Protein AF-A0A157T1J5-F1 (afdb_monomer)

Foldseek 3Di:
DKDKDQAAQCQACVNVVNDDDQFGDPVVVVVVVVVVVFVVCVVVDDPPDTDDDDDDDDDPPDTHHHRDMDIDDDDPDDDDDDPDD

Radius of gyration: 14.84 Å; Cα contacts (8 Å, |Δi|>4): 95; chains: 1; bounding box: 34×31×37 Å

pLDDT: mean 88.27, std 11.84, range [48.38, 97.94]

InterPro domains:
  IPR025540 Fluoroacetyl-CoA thioesterase [PTHR36934] (3-72)
  IPR029069 HotDog domain superfamily [SSF54637] (3-81)
  IPR054485 Fluoroacetyl-CoA-specific thioesterase-like domain [PF22636] (15-78)

Sequence (85 aa):
MEKVFLIRQEHSSVVVGSGNVNVLSTPLMIAFMENVALELAQKYLEKGKTTVGYHVDVKHLMPISIGRKLKRATLIEVFNGKESK

Secondary structure (DSSP, 8-state):
---EEE--GGGBHHHHTS-SSSBB-HHHHHHHHHHHHHHHHGGGSPTT-------------S--BTTPEEE---------S----

Organism: Saccharolobus solfataricus (NCBI:txid2287)

Nearest PDB structures (foldseek):
  3p3i-assembly2_D  TM=8.752E-01  e=4.223E-03  Streptantibioticus cattleyicolor
  3p3i-assembly3_E  TM=8.879E-01  e=5.938E-03  Streptantibioticus cattleyicolor
  3kvi-assembly1_B  TM=9.294E-01  e=7.800E-03  Streptantibioticus cattleyicolor
  3qoo-assembly1_A-2  TM=8.583E-01  e=3.803E-01  Thermanaerovibrio acidaminovorans DSM 6589

Mean predicted aligned error: 5.1 Å

Solvent-accessible surface area (backbone atoms only — not comparable to full-atom values): 5695 Å² total; per-residue (Å²): 123,86,58,74,46,74,36,45,71,79,40,12,8,45,72,66,67,79,43,89,48,80,19,56,17,70,71,49,52,50,52,53,51,51,54,52,50,43,65,61,51,52,79,77,48,61,91,94,60,85,83,80,91,87,80,86,88,85,79,89,86,68,85,45,52,61,76,40,73,48,74,72,71,78,88,88,80,88,82,94,70,83,81,79,127

Structure (mmCIF, N/CA/C/O backbone):
data_AF-A0A157T1J5-F1
#
_entry.id   AF-A0A157T1J5-F1
#
loop_
_atom_site.group_PDB
_atom_site.id
_atom_site.type_symbol
_atom_site.label_atom_id
_atom_site.label_alt_id
_atom_site.label_comp_id
_atom_site.label_asym_id
_atom_site.label_entity_id
_atom_site.label_seq_id
_atom_site.pdbx_PDB_ins_code
_atom_site.Cartn_x
_atom_site.Cartn_y
_atom_site.Cartn_z
_atom_site.occupancy
_atom_site.B_iso_or_equiv
_atom_site.auth_seq_id
_atom_site.auth_comp_id
_atom_site.auth_asym_id
_atom_site.auth_atom_id
_atom_site.pdbx_PDB_model_num
ATOM 1 N N . MET A 1 1 ? -11.104 11.831 2.571 1.00 70.12 1 MET A N 1
ATOM 2 C CA . MET A 1 1 ? -9.665 12.060 2.840 1.00 70.12 1 MET A CA 1
ATOM 3 C C . MET A 1 1 ? -8.934 11.936 1.520 1.00 70.12 1 MET A C 1
ATOM 5 O O . MET A 1 1 ? -9.191 10.970 0.815 1.00 70.12 1 MET A O 1
ATOM 9 N N . GLU A 1 2 ? -8.074 12.890 1.171 1.00 73.06 2 GLU A N 1
ATOM 10 C CA . GLU A 1 2 ? -7.200 12.773 -0.001 1.00 73.06 2 GLU A CA 1
ATOM 11 C C . GLU A 1 2 ? -5.784 12.464 0.489 1.00 73.06 2 GLU A C 1
ATOM 13 O O . GLU A 1 2 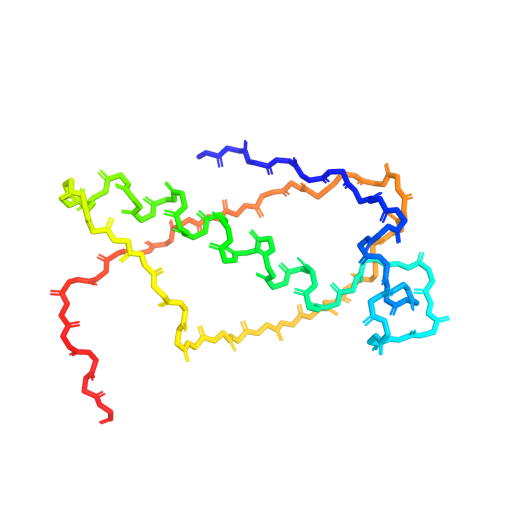? -5.157 13.301 1.133 1.00 73.06 2 GLU A O 1
ATOM 18 N N . LYS A 1 3 ? -5.297 11.249 0.212 1.00 84.88 3 LYS A N 1
ATOM 19 C CA . LYS A 1 3 ? -3.904 10.871 0.454 1.00 84.88 3 LYS A CA 1
ATOM 20 C C . LYS A 1 3 ? -3.166 10.772 -0.870 1.00 84.88 3 LYS A C 1
ATOM 22 O O . LYS A 1 3 ? -3.680 10.212 -1.840 1.00 84.88 3 LYS A O 1
ATOM 27 N N . VAL A 1 4 ? -1.976 11.361 -0.897 1.00 90.25 4 VAL A N 1
ATOM 28 C CA . VAL A 1 4 ? -1.141 11.478 -2.088 1.00 90.25 4 VAL A CA 1
ATOM 29 C C . VAL A 1 4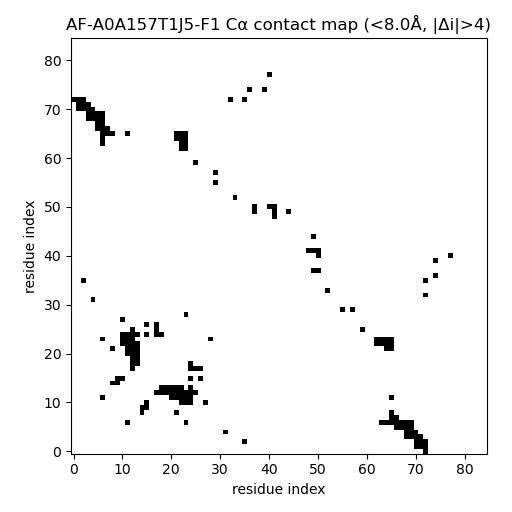 ? 0.169 10.756 -1.831 1.00 90.25 4 VAL A C 1
ATOM 31 O O . VAL A 1 4 ? 0.896 11.118 -0.908 1.00 90.25 4 VAL A O 1
ATOM 34 N N . PHE A 1 5 ? 0.495 9.783 -2.674 1.00 92.75 5 PHE A N 1
ATOM 35 C CA . PHE A 1 5 ? 1.776 9.087 -2.620 1.00 92.75 5 PHE A CA 1
ATOM 36 C C . PHE A 1 5 ? 2.658 9.562 -3.769 1.00 92.75 5 PHE A C 1
ATOM 38 O O . PHE A 1 5 ? 2.261 9.493 -4.933 1.00 92.75 5 PHE A O 1
ATOM 45 N N . LEU A 1 6 ? 3.854 10.060 -3.453 1.00 95.31 6 LEU A N 1
ATOM 46 C CA . LEU A 1 6 ? 4.899 10.265 -4.452 1.00 95.31 6 LEU A CA 1
ATOM 47 C C . LEU A 1 6 ? 5.562 8.915 -4.723 1.00 95.31 6 LEU A C 1
ATOM 49 O O . LEU A 1 6 ? 6.064 8.284 -3.794 1.00 95.31 6 LEU A O 1
ATOM 53 N N . ILE A 1 7 ? 5.573 8.473 -5.977 1.00 96.19 7 ILE A N 1
ATOM 54 C CA . ILE A 1 7 ? 6.231 7.220 -6.337 1.00 96.19 7 ILE A CA 1
ATOM 55 C C . ILE A 1 7 ? 7.735 7.466 -6.391 1.00 96.19 7 ILE A C 1
ATOM 57 O O . ILE A 1 7 ? 8.215 8.230 -7.226 1.00 96.19 7 ILE A O 1
ATOM 61 N N . ARG A 1 8 ? 8.469 6.844 -5.472 1.00 97.25 8 ARG A N 1
ATOM 62 C CA . ARG A 1 8 ? 9.918 6.949 -5.342 1.00 97.25 8 ARG A CA 1
ATOM 63 C C . ARG A 1 8 ? 10.580 5.657 -5.810 1.00 97.25 8 ARG A C 1
ATOM 65 O O . ARG A 1 8 ? 9.899 4.659 -6.044 1.00 97.25 8 ARG A O 1
ATOM 72 N N . GLN A 1 9 ? 11.898 5.687 -5.960 1.00 97.81 9 GLN A N 1
ATOM 73 C CA . GLN A 1 9 ? 12.666 4.570 -6.504 1.00 97.81 9 GLN A CA 1
ATOM 74 C C . GLN A 1 9 ? 12.507 3.293 -5.661 1.00 97.81 9 GLN A C 1
ATOM 76 O O . GLN A 1 9 ? 12.387 2.200 -6.214 1.00 97.81 9 GLN A O 1
ATOM 81 N N . GLU A 1 10 ? 12.405 3.436 -4.340 1.00 97.88 10 GLU A N 1
ATOM 82 C CA . GLU A 1 10 ? 12.155 2.350 -3.390 1.00 97.88 10 GLU A CA 1
ATOM 83 C C . GLU A 1 10 ? 10.794 1.663 -3.576 1.00 97.88 10 GLU A C 1
ATOM 85 O O . GLU A 1 10 ? 10.622 0.525 -3.156 1.00 97.88 10 GLU A O 1
ATOM 90 N N . HIS A 1 11 ? 9.833 2.310 -4.246 1.00 97.56 11 HIS A N 1
ATOM 91 C CA . HIS A 1 11 ? 8.524 1.713 -4.521 1.00 97.56 11 HIS A CA 1
ATOM 92 C C . HIS A 1 11 ? 8.509 0.855 -5.795 1.00 97.56 11 HIS A C 1
ATOM 94 O O . HIS A 1 11 ? 7.495 0.216 -6.105 1.00 97.56 11 HIS A O 1
ATOM 100 N N . SER A 1 12 ? 9.595 0.895 -6.572 1.00 97.88 12 SER A N 1
ATOM 101 C CA . SER A 1 12 ? 9.650 0.305 -7.906 1.00 97.88 12 SER A CA 1
ATOM 102 C C . SER A 1 12 ? 9.587 -1.223 -7.889 1.00 97.88 12 SER A C 1
ATOM 104 O O . SER A 1 12 ? 10.069 -1.864 -6.957 1.00 97.88 12 SER A O 1
ATOM 106 N N . SER A 1 13 ? 9.044 -1.828 -8.951 1.00 97.62 13 SER A N 1
ATOM 107 C CA . SER A 1 13 ? 8.994 -3.294 -9.079 1.00 97.62 13 SER A CA 1
ATOM 108 C C . SER A 1 13 ? 10.379 -3.942 -9.061 1.00 97.62 13 SER A C 1
ATOM 110 O O . SER A 1 13 ? 10.519 -5.019 -8.486 1.00 97.62 13 SER A O 1
ATOM 112 N N . VAL A 1 14 ? 11.394 -3.237 -9.579 1.00 97.75 14 VAL A N 1
ATOM 113 C CA . VAL A 1 14 ? 12.804 -3.656 -9.565 1.00 97.75 14 VAL A CA 1
ATOM 114 C C . VAL A 1 14 ? 13.360 -3.686 -8.146 1.00 97.75 14 VAL A C 1
ATOM 116 O O . VAL A 1 14 ? 13.895 -4.706 -7.729 1.00 97.75 14 VAL A O 1
ATOM 119 N N . VAL A 1 15 ? 13.222 -2.592 -7.389 1.00 97.94 15 VAL A N 1
ATOM 120 C CA . VAL A 1 15 ? 13.788 -2.502 -6.030 1.00 97.94 15 VAL A CA 1
ATOM 121 C C . VAL A 1 15 ? 13.074 -3.443 -5.067 1.00 97.94 15 VAL A C 1
ATOM 123 O O . VAL A 1 15 ? 13.709 -4.058 -4.218 1.00 97.94 15 VAL A O 1
ATOM 126 N N . VAL A 1 16 ? 11.761 -3.597 -5.228 1.00 97.19 16 VAL A N 1
ATOM 127 C CA . VAL A 1 16 ? 10.952 -4.510 -4.412 1.00 97.19 16 VAL A CA 1
ATOM 128 C C . VAL A 1 16 ? 11.143 -5.977 -4.830 1.00 97.19 16 VAL A C 1
ATOM 130 O O . VAL A 1 16 ? 10.766 -6.880 -4.091 1.00 97.19 16 VAL A O 1
ATOM 133 N N . GLY A 1 17 ? 11.719 -6.241 -6.008 1.00 97.12 17 GLY A N 1
ATOM 134 C CA . GLY A 1 17 ? 11.941 -7.598 -6.518 1.00 97.12 17 GLY A CA 1
ATOM 135 C C . GLY A 1 17 ? 10.677 -8.297 -7.031 1.00 97.12 17 GLY A C 1
ATOM 136 O O . GLY A 1 17 ? 10.656 -9.514 -7.168 1.00 97.12 17 GLY A O 1
ATOM 137 N N . SER A 1 18 ? 9.615 -7.540 -7.322 1.00 96.38 18 SER A N 1
ATOM 138 C CA . SER A 1 18 ? 8.341 -8.070 -7.848 1.00 96.38 18 SER A CA 1
ATOM 139 C C . SER A 1 18 ? 8.222 -7.978 -9.372 1.00 96.38 18 SER A C 1
ATOM 141 O O . SER A 1 18 ? 7.259 -8.478 -9.948 1.00 96.38 18 SER A O 1
ATOM 143 N N . GLY A 1 19 ? 9.182 -7.328 -10.032 1.00 94.31 19 GLY A N 1
ATOM 144 C CA . GLY A 1 19 ? 9.226 -7.169 -11.480 1.00 94.31 19 GLY A CA 1
ATOM 145 C C . GLY A 1 19 ? 10.553 -6.577 -11.948 1.00 94.31 19 GLY A C 1
ATOM 146 O O . GLY A 1 19 ? 11.443 -6.291 -11.153 1.00 94.31 19 GLY A O 1
ATOM 147 N N . ASN A 1 20 ? 10.692 -6.391 -13.258 1.00 95.75 20 ASN A N 1
ATOM 148 C CA . ASN A 1 20 ? 11.919 -5.913 -13.905 1.00 95.75 20 ASN A CA 1
ATOM 149 C C . ASN A 1 20 ? 11.768 -4.522 -14.553 1.00 95.75 20 ASN A C 1
ATOM 151 O O . ASN A 1 20 ? 12.630 -4.106 -15.325 1.00 95.75 20 ASN A O 1
ATOM 155 N N . VAL A 1 21 ? 10.690 -3.790 -14.245 1.00 95.62 21 VAL A N 1
ATOM 156 C CA . VAL A 1 21 ? 10.389 -2.474 -14.835 1.00 95.62 21 VAL A CA 1
ATOM 157 C C . VAL A 1 21 ? 10.379 -1.389 -13.758 1.00 95.62 21 VAL A C 1
ATOM 159 O O . VAL A 1 21 ? 9.814 -1.568 -12.676 1.00 95.62 21 VAL A O 1
ATOM 162 N N . ASN A 1 22 ? 10.979 -0.231 -14.043 1.00 96.62 22 ASN A N 1
ATOM 163 C CA . ASN A 1 22 ? 11.086 0.869 -13.080 1.00 96.62 22 ASN A CA 1
ATOM 164 C C . ASN A 1 22 ? 9.777 1.681 -12.936 1.00 96.62 22 ASN A C 1
ATOM 166 O O . ASN A 1 22 ? 9.682 2.846 -13.320 1.00 96.62 22 ASN A O 1
ATOM 170 N N . VAL A 1 23 ? 8.742 1.028 -12.414 1.00 96.88 23 VAL A N 1
ATOM 171 C CA . VAL A 1 23 ? 7.387 1.551 -12.171 1.00 96.88 23 VAL A CA 1
ATOM 172 C C . VAL A 1 23 ? 6.915 1.095 -10.796 1.00 96.88 23 VAL A C 1
ATOM 174 O O . VAL A 1 23 ? 7.487 0.154 -10.246 1.00 96.88 23 VAL A O 1
ATOM 177 N N . LEU A 1 24 ? 5.880 1.736 -10.244 1.00 97.44 24 LEU A N 1
ATOM 178 C CA . LEU A 1 24 ? 5.247 1.321 -8.991 1.00 97.44 24 LEU A CA 1
ATOM 179 C C . LEU A 1 24 ? 4.979 -0.186 -9.006 1.00 97.44 24 LEU A C 1
ATOM 181 O O . LEU A 1 24 ? 4.388 -0.714 -9.945 1.00 97.44 24 LEU A O 1
ATOM 185 N N . SER A 1 25 ? 5.423 -0.869 -7.961 1.00 97.56 25 SER A N 1
ATOM 186 C CA . SER A 1 25 ? 5.181 -2.293 -7.788 1.00 97.56 25 SER A CA 1
ATOM 187 C C . SER A 1 25 ? 3.753 -2.575 -7.315 1.00 97.56 25 SER A C 1
ATOM 189 O O . SER A 1 25 ? 3.174 -1.809 -6.544 1.00 97.56 25 SER A O 1
ATOM 191 N N . THR A 1 26 ? 3.195 -3.713 -7.734 1.00 96.06 26 THR A N 1
ATOM 192 C CA . THR A 1 26 ? 1.930 -4.236 -7.190 1.00 96.06 26 THR A CA 1
ATOM 193 C C . THR A 1 26 ? 1.948 -4.362 -5.659 1.00 96.06 26 THR A C 1
ATOM 195 O O . THR A 1 26 ? 1.008 -3.867 -5.040 1.00 96.06 26 THR A O 1
ATOM 198 N N . PRO A 1 27 ? 2.985 -4.938 -5.010 1.00 96.56 27 PRO A N 1
ATOM 199 C CA . PRO A 1 27 ? 3.035 -4.994 -3.547 1.00 96.56 27 PRO A CA 1
ATOM 200 C C . PRO A 1 27 ? 2.989 -3.616 -2.876 1.00 96.56 27 PRO A C 1
ATOM 202 O O . PRO A 1 27 ? 2.279 -3.458 -1.888 1.00 96.56 27 PRO A O 1
ATOM 205 N N . LEU A 1 28 ? 3.667 -2.592 -3.409 1.00 96.44 28 LEU A N 1
ATOM 206 C CA . LEU A 1 28 ? 3.624 -1.257 -2.792 1.00 96.44 28 LEU A CA 1
ATOM 207 C C . LEU A 1 28 ? 2.314 -0.531 -3.085 1.00 96.44 28 LEU A C 1
ATOM 209 O O . LEU A 1 28 ? 1.845 0.226 -2.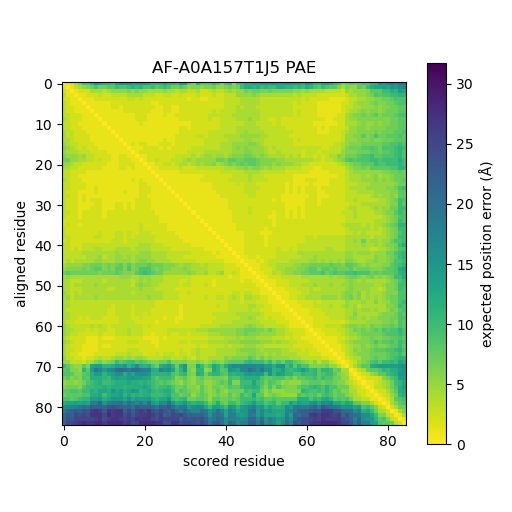241 1.00 96.44 28 LEU A O 1
ATOM 213 N N . MET A 1 29 ? 1.687 -0.786 -4.236 1.00 94.88 29 MET A N 1
ATOM 214 C CA . MET A 1 29 ? 0.318 -0.337 -4.485 1.00 94.88 29 MET A CA 1
ATOM 215 C C . MET A 1 29 ? -0.638 -0.906 -3.425 1.00 94.88 29 MET A C 1
ATOM 217 O O . MET A 1 29 ? -1.402 -0.141 -2.840 1.00 94.88 29 MET A O 1
ATOM 221 N N . ILE A 1 30 ? -0.560 -2.212 -3.136 1.00 95.31 30 ILE A N 1
ATOM 222 C CA . ILE A 1 30 ? -1.363 -2.862 -2.088 1.00 95.31 30 ILE A CA 1
ATOM 223 C C . ILE A 1 30 ? -1.050 -2.250 -0.719 1.00 95.31 30 ILE A C 1
ATOM 225 O O . ILE A 1 30 ? -1.972 -1.830 -0.029 1.00 95.31 30 ILE A O 1
ATOM 229 N N . ALA A 1 31 ? 0.226 -2.086 -0.363 1.00 94.88 31 ALA A N 1
ATOM 230 C CA . ALA A 1 31 ? 0.616 -1.466 0.904 1.00 94.88 31 ALA A CA 1
ATOM 231 C C . ALA A 1 31 ? 0.075 -0.028 1.053 1.00 94.88 31 ALA A C 1
ATOM 233 O O . ALA A 1 31 ? -0.325 0.386 2.142 1.00 94.88 31 ALA A O 1
ATOM 234 N N . PHE A 1 32 ? 0.009 0.749 -0.035 1.00 93.62 32 PHE A N 1
ATOM 235 C CA . PHE A 1 32 ? -0.628 2.071 -0.019 1.00 93.62 32 PHE A CA 1
ATOM 236 C C . PHE A 1 32 ? -2.138 1.982 0.196 1.00 93.62 32 PHE A C 1
ATOM 238 O O . PHE A 1 32 ? -2.691 2.802 0.930 1.00 93.62 32 PHE A O 1
ATOM 245 N N . MET A 1 33 ? -2.806 0.996 -0.410 1.00 92.19 33 MET A N 1
ATOM 246 C CA . MET A 1 33 ? -4.232 0.744 -0.187 1.00 92.19 33 MET A CA 1
ATOM 247 C C . MET A 1 33 ? -4.501 0.348 1.270 1.00 92.19 33 MET A C 1
ATOM 249 O O . MET A 1 33 ? -5.376 0.943 1.897 1.00 92.19 33 MET A O 1
ATOM 253 N N . GLU A 1 34 ? -3.711 -0.567 1.839 1.00 93.19 34 GLU A N 1
ATOM 254 C CA . GLU A 1 34 ? -3.796 -0.979 3.247 1.00 93.19 34 GLU A CA 1
ATOM 255 C C . GLU A 1 34 ? -3.560 0.190 4.203 1.00 93.19 34 GLU A C 1
ATOM 257 O O . GLU A 1 34 ? -4.314 0.383 5.152 1.00 93.19 34 GLU A O 1
ATOM 262 N N . ASN A 1 35 ? -2.550 1.020 3.935 1.00 92.75 35 ASN A N 1
ATOM 263 C CA . ASN A 1 35 ? -2.258 2.188 4.754 1.00 92.75 35 ASN A CA 1
ATOM 264 C C . ASN A 1 35 ? -3.420 3.195 4.763 1.00 92.75 35 ASN A C 1
ATOM 266 O O . ASN A 1 35 ? -3.757 3.748 5.811 1.00 92.75 35 ASN A O 1
ATOM 270 N N . VAL A 1 36 ? -4.062 3.414 3.613 1.00 90.62 36 VAL A N 1
ATOM 271 C CA . VAL A 1 36 ? -5.249 4.271 3.547 1.00 90.62 36 VAL A CA 1
ATOM 272 C C . VAL A 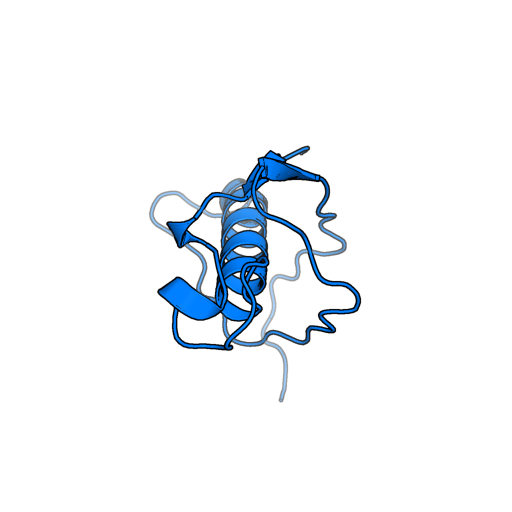1 36 ? -6.445 3.618 4.246 1.00 90.62 36 VAL A C 1
ATOM 274 O O . VAL A 1 36 ? -7.172 4.312 4.956 1.00 90.62 36 VAL A O 1
ATOM 277 N N . ALA A 1 37 ? -6.648 2.308 4.087 1.00 89.81 37 ALA A N 1
ATOM 278 C CA . ALA A 1 37 ? -7.710 1.573 4.770 1.00 89.81 37 ALA A CA 1
ATOM 279 C C . ALA A 1 37 ? -7.557 1.644 6.298 1.00 89.81 37 ALA A C 1
ATOM 281 O O . ALA A 1 37 ? -8.522 1.980 6.983 1.00 89.81 37 ALA A O 1
ATOM 282 N N . LEU A 1 38 ? -6.340 1.439 6.816 1.00 90.62 38 LEU A N 1
ATOM 283 C CA . LEU A 1 38 ? -5.996 1.603 8.230 1.00 90.62 38 LEU A CA 1
ATOM 284 C C . LEU A 1 38 ? -6.370 3.002 8.730 1.00 90.62 38 LEU A C 1
ATOM 286 O O . LEU A 1 38 ? -7.105 3.130 9.702 1.00 90.62 38 LEU A O 1
ATOM 290 N N . GLU A 1 39 ? -5.915 4.063 8.057 1.00 89.88 39 GLU A N 1
ATOM 291 C CA . GLU A 1 39 ? -6.196 5.446 8.475 1.00 89.88 39 GLU A CA 1
ATOM 292 C C . GLU A 1 39 ? -7.688 5.796 8.454 1.00 89.88 39 GLU A C 1
ATOM 294 O O . GLU A 1 39 ? -8.155 6.620 9.245 1.00 89.88 39 GLU A O 1
ATOM 299 N N . LEU A 1 40 ? -8.446 5.199 7.535 1.00 87.38 40 LEU A N 1
ATOM 300 C CA . LEU A 1 40 ? -9.888 5.394 7.448 1.00 87.38 40 LEU A CA 1
ATOM 301 C C . LEU A 1 40 ? -10.622 4.628 8.551 1.00 87.38 40 LEU A C 1
ATOM 303 O O . LEU A 1 40 ? -11.470 5.218 9.218 1.00 87.38 40 LEU A O 1
ATOM 307 N N . ALA A 1 41 ? -10.259 3.367 8.788 1.00 88.31 41 ALA A N 1
ATOM 308 C CA . ALA A 1 41 ? -10.861 2.524 9.815 1.00 88.31 41 ALA A CA 1
ATOM 309 C C . ALA A 1 41 ? -10.514 2.985 11.238 1.00 88.31 41 ALA A C 1
ATOM 311 O O . ALA A 1 41 ? -11.380 2.977 12.111 1.00 88.31 41 ALA A O 1
ATOM 312 N N . GLN A 1 42 ? -9.287 3.464 11.474 1.00 89.00 42 GLN A N 1
ATOM 313 C CA . GLN A 1 42 ? -8.812 3.888 12.797 1.00 89.00 42 GLN A CA 1
ATOM 314 C C . GLN A 1 42 ? -9.691 4.977 13.433 1.00 89.00 42 GLN A C 1
ATOM 316 O O . GLN A 1 42 ? -9.767 5.061 14.655 1.00 89.00 42 GLN A O 1
ATOM 321 N N . LYS A 1 43 ? -10.398 5.777 12.622 1.00 88.94 43 LYS A N 1
ATOM 322 C CA . LYS A 1 43 ? -11.348 6.811 13.079 1.00 88.94 43 LYS A CA 1
ATOM 323 C C . LYS A 1 43 ? -12.566 6.249 13.813 1.00 88.94 43 LYS A C 1
ATOM 325 O O . LYS A 1 43 ? -13.246 6.999 14.503 1.00 88.94 43 LYS A O 1
ATOM 330 N N . TYR A 1 44 ? -12.837 4.959 13.644 1.00 87.44 44 TYR A N 1
ATOM 331 C CA . TYR A 1 44 ? -13.990 4.256 14.202 1.00 87.44 44 TYR A CA 1
ATOM 332 C C . TYR A 1 44 ? -13.592 3.205 15.247 1.00 87.44 44 TYR A C 1
ATOM 334 O O . TYR A 1 44 ? -14.460 2.532 15.797 1.00 87.44 44 TYR A O 1
ATOM 342 N N . LEU A 1 45 ? -12.292 3.047 15.522 1.00 88.44 45 LEU A N 1
ATOM 343 C CA . LEU A 1 45 ? -11.783 2.086 16.495 1.00 88.44 45 LEU A CA 1
ATOM 344 C C . LEU A 1 45 ? -11.559 2.736 17.861 1.00 88.44 45 LEU A C 1
ATOM 346 O O . LEU A 1 45 ? -11.137 3.886 17.974 1.00 88.44 45 LEU A O 1
ATOM 350 N N . GLU A 1 46 ? -11.788 1.955 18.915 1.00 92.19 46 GLU A N 1
ATOM 351 C CA . GLU A 1 46 ? -11.423 2.340 20.277 1.00 92.19 46 GLU A CA 1
ATOM 352 C C . GLU A 1 46 ? -9.904 2.510 20.425 1.00 92.19 46 GLU A C 1
ATOM 354 O O . GLU A 1 46 ? -9.097 1.902 19.712 1.00 92.19 46 GLU A O 1
ATOM 359 N N . LYS A 1 47 ? -9.499 3.304 21.420 1.00 92.56 47 LYS A N 1
ATOM 360 C CA . LYS A 1 47 ? -8.08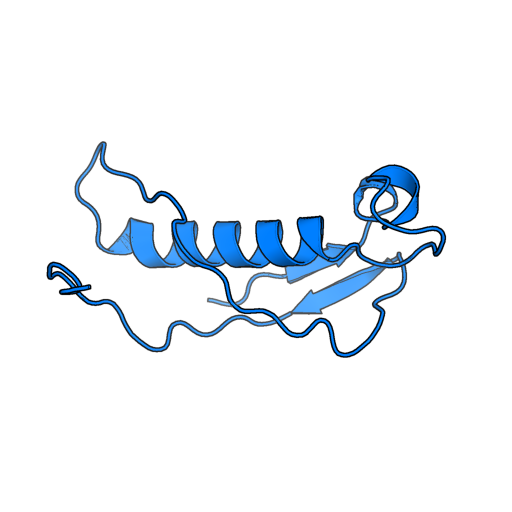9 3.496 21.763 1.00 92.56 47 LYS A CA 1
ATOM 361 C C . LYS A 1 47 ? -7.411 2.147 22.033 1.00 92.56 47 LYS A C 1
ATOM 363 O O . LYS A 1 47 ? -7.899 1.344 22.819 1.00 92.56 47 LYS A O 1
ATOM 368 N N . GLY A 1 48 ? -6.254 1.934 21.409 1.00 93.62 48 GLY A N 1
ATOM 369 C CA . GLY A 1 48 ? -5.468 0.705 21.554 1.00 93.62 48 GLY A CA 1
ATOM 370 C C . GLY A 1 48 ? -5.859 -0.424 20.594 1.00 93.62 48 GLY A C 1
ATOM 371 O O . GLY A 1 48 ? -5.154 -1.428 20.554 1.00 93.62 48 GLY A O 1
ATOM 372 N N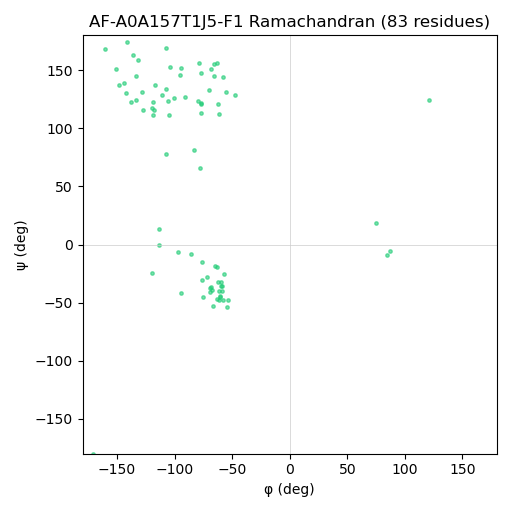 . LYS A 1 49 ? -6.923 -0.268 19.793 1.00 93.69 49 LYS A N 1
ATOM 373 C CA . LYS A 1 49 ? -7.267 -1.196 18.704 1.00 93.69 49 LYS A CA 1
ATOM 374 C C . LYS A 1 49 ? -6.688 -0.718 17.367 1.00 93.69 49 LYS A C 1
ATOM 376 O O . LYS A 1 49 ? -6.520 0.482 17.150 1.00 93.69 49 LYS A O 1
ATOM 381 N N . THR A 1 50 ? -6.414 -1.671 16.477 1.00 93.75 50 THR A N 1
ATOM 382 C CA . THR A 1 50 ? -5.905 -1.454 15.111 1.00 93.75 50 THR A CA 1
ATOM 383 C C . THR A 1 50 ? -6.550 -2.447 14.137 1.00 93.75 50 THR A C 1
ATOM 385 O O . THR A 1 50 ? -7.282 -3.344 14.561 1.00 93.75 50 THR A O 1
ATOM 388 N N . THR A 1 51 ? -6.279 -2.303 12.841 1.00 90.81 51 THR A N 1
ATOM 389 C CA . THR A 1 51 ? -6.736 -3.219 11.786 1.00 90.81 51 THR A CA 1
ATOM 390 C C . THR A 1 51 ? -5.618 -4.128 11.289 1.00 90.81 51 THR A C 1
ATOM 392 O O . THR A 1 51 ? -4.456 -3.727 11.263 1.00 90.81 51 THR A O 1
ATOM 395 N N . VAL A 1 52 ? -5.983 -5.310 10.794 1.00 93.31 52 VAL A N 1
ATOM 396 C CA . VAL A 1 52 ? -5.100 -6.201 10.028 1.00 93.31 52 VAL A CA 1
ATOM 397 C C . VAL A 1 52 ? -5.817 -6.573 8.731 1.00 93.31 52 VAL A C 1
ATOM 399 O O . VAL A 1 52 ? -6.993 -6.934 8.766 1.00 93.31 52 VAL A O 1
ATOM 402 N N . GLY A 1 53 ? -5.129 -6.460 7.593 1.00 90.94 53 GLY A N 1
ATOM 403 C CA . GLY A 1 53 ? -5.657 -6.908 6.305 1.00 90.94 53 GLY A CA 1
ATOM 404 C C . GLY A 1 53 ? -5.732 -8.435 6.253 1.00 90.94 53 GLY A C 1
ATOM 405 O O . GLY A 1 53 ? -4.782 -9.112 6.637 1.00 90.94 53 GLY A O 1
ATOM 406 N N . TYR A 1 54 ? -6.859 -8.982 5.799 1.00 91.50 54 TYR A N 1
ATOM 407 C CA . TYR A 1 54 ? -7.050 -10.435 5.645 1.00 91.50 54 TYR A CA 1
ATOM 408 C C . TYR A 1 54 ? -7.350 -10.849 4.200 1.00 91.50 54 TYR A C 1
ATOM 410 O O . TYR A 1 54 ? -7.091 -11.988 3.818 1.00 91.50 54 TYR A O 1
ATOM 418 N N . HIS A 1 55 ? -7.896 -9.933 3.401 1.00 93.44 55 HIS A N 1
ATOM 419 C CA . HIS A 1 55 ? -8.246 -10.156 2.010 1.00 93.44 55 HIS A CA 1
ATOM 420 C C . HIS A 1 55 ? -7.973 -8.888 1.207 1.00 93.44 55 HIS A C 1
ATOM 422 O O . HIS A 1 55 ? -8.270 -7.778 1.652 1.00 93.44 55 HIS A O 1
ATOM 428 N N . VAL A 1 56 ? -7.419 -9.065 0.012 1.00 93.69 56 VAL A N 1
ATOM 429 C CA . VAL A 1 56 ? -7.258 -8.001 -0.970 1.00 93.69 56 VAL A CA 1
ATOM 430 C C . V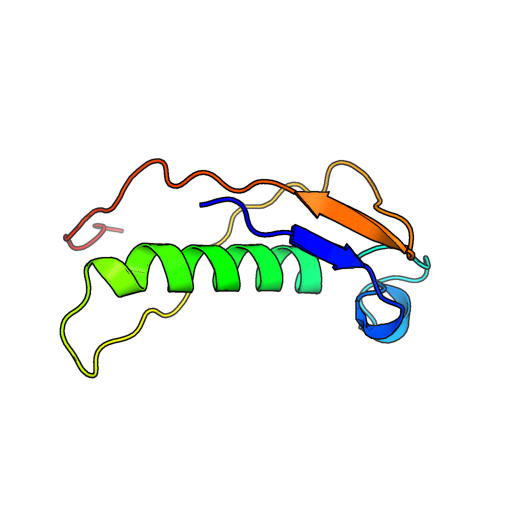AL A 1 56 ? -7.501 -8.585 -2.360 1.00 93.69 56 VAL A C 1
ATOM 432 O O . VAL A 1 56 ? -6.922 -9.610 -2.717 1.00 93.69 56 VAL A O 1
ATOM 435 N N . ASP A 1 57 ? -8.348 -7.924 -3.143 1.00 94.50 57 ASP A N 1
ATOM 436 C CA . ASP A 1 57 ? -8.553 -8.204 -4.564 1.00 94.50 57 ASP A CA 1
ATOM 437 C C . ASP A 1 57 ? -8.184 -6.941 -5.348 1.00 94.50 57 ASP A C 1
ATOM 439 O O . ASP A 1 57 ? -8.757 -5.866 -5.142 1.00 94.50 57 ASP A O 1
ATOM 443 N N . VAL A 1 58 ? -7.161 -7.046 -6.199 1.00 94.00 58 VAL A N 1
ATOM 444 C CA . VAL A 1 58 ? -6.623 -5.910 -6.950 1.00 94.00 58 VAL A CA 1
ATOM 445 C C . VAL A 1 58 ? -6.410 -6.243 -8.414 1.00 94.00 58 VAL A C 1
ATOM 447 O O . VAL A 1 58 ? -5.937 -7.314 -8.788 1.00 94.00 58 VAL A O 1
ATOM 450 N N . LYS A 1 59 ? -6.646 -5.235 -9.255 1.00 93.94 59 LYS A N 1
ATOM 451 C CA . LYS A 1 59 ? -6.212 -5.213 -10.652 1.00 93.94 59 LYS A CA 1
ATOM 452 C C . LYS A 1 59 ? -5.266 -4.037 -10.843 1.00 93.94 59 LYS A C 1
ATOM 454 O O . LYS A 1 59 ? -5.682 -2.882 -10.785 1.00 93.94 59 LYS A O 1
ATOM 459 N N . HIS A 1 60 ? -3.988 -4.319 -11.075 1.00 92.25 60 HIS A N 1
ATOM 460 C CA . HIS A 1 60 ? -2.990 -3.291 -11.365 1.00 92.25 60 HIS A CA 1
ATOM 461 C C . HIS A 1 60 ? -3.043 -2.945 -12.860 1.00 92.25 60 HIS A C 1
ATOM 463 O O . HIS A 1 60 ? -2.303 -3.490 -13.671 1.00 92.25 60 HIS A O 1
ATOM 469 N N . LEU A 1 61 ? -4.001 -2.093 -13.231 1.00 92.88 61 LEU A N 1
ATOM 470 C CA . LEU A 1 61 ? -4.407 -1.892 -14.630 1.00 92.88 61 LEU A CA 1
ATOM 471 C C . LEU A 1 61 ? -3.386 -1.142 -15.490 1.00 92.88 61 LEU A C 1
ATOM 473 O O . LEU A 1 61 ? -3.374 -1.306 -16.707 1.00 92.88 61 LEU A O 1
ATOM 477 N N . MET A 1 62 ? -2.570 -0.279 -14.885 1.00 91.62 62 MET A N 1
ATOM 478 C CA . MET A 1 62 ? -1.644 0.577 -15.617 1.00 91.62 62 MET A CA 1
ATOM 479 C C . MET A 1 62 ? -0.384 0.830 -14.793 1.00 91.62 62 MET A C 1
ATOM 481 O O . MET A 1 62 ? -0.500 1.121 -13.600 1.00 91.62 62 MET A O 1
ATOM 485 N N . PRO A 1 63 ? 0.809 0.774 -15.409 1.00 93.25 63 PRO A N 1
ATOM 486 C CA . PRO A 1 63 ? 2.043 1.120 -14.723 1.00 93.25 63 PRO A CA 1
ATOM 487 C C . PRO A 1 63 ? 2.081 2.606 -14.355 1.00 93.25 63 PRO A C 1
ATOM 489 O O . PRO A 1 63 ? 1.643 3.470 -15.116 1.00 93.25 63 PRO A O 1
ATOM 492 N N . ILE A 1 64 ? 2.686 2.915 -13.208 1.00 94.75 64 ILE A N 1
ATOM 493 C CA . ILE A 1 64 ? 2.899 4.291 -12.750 1.00 94.75 64 ILE A CA 1
ATOM 494 C C . ILE A 1 64 ? 4.398 4.545 -12.628 1.00 94.75 64 ILE A C 1
ATOM 496 O O . ILE A 1 64 ? 5.074 3.927 -11.809 1.00 94.75 64 ILE A O 1
ATOM 500 N N . SER A 1 65 ? 4.925 5.460 -13.439 1.00 96.31 65 SER A N 1
ATOM 501 C CA . SER A 1 65 ? 6.348 5.809 -13.435 1.00 96.31 65 SER A CA 1
ATOM 502 C C . SER A 1 65 ? 6.791 6.486 -12.134 1.00 96.31 65 SER A C 1
ATOM 504 O O . SER A 1 65 ? 6.009 7.158 -11.452 1.00 96.31 65 SER A O 1
ATOM 506 N N . ILE A 1 66 ? 8.083 6.368 -11.834 1.00 97.38 66 ILE A N 1
ATOM 507 C CA . ILE A 1 66 ? 8.733 7.082 -10.730 1.00 97.38 66 ILE A CA 1
ATOM 508 C C . ILE A 1 66 ? 8.566 8.603 -10.902 1.00 97.38 66 ILE A C 1
ATOM 510 O O . ILE A 1 66 ? 8.539 9.121 -12.017 1.00 97.38 66 ILE A O 1
ATOM 514 N N . GLY A 1 67 ? 8.398 9.323 -9.792 1.00 96.19 67 GLY A N 1
ATOM 515 C CA . GLY A 1 67 ? 8.173 10.771 -9.750 1.00 96.19 67 GLY A CA 1
ATOM 516 C C . GLY A 1 67 ? 6.712 11.197 -9.936 1.00 96.19 67 GLY A C 1
ATOM 517 O O . GLY A 1 67 ? 6.374 12.361 -9.712 1.00 96.19 67 GLY A O 1
ATOM 518 N N . ARG A 1 68 ? 5.813 10.275 -10.301 1.00 94.69 68 ARG A N 1
ATOM 519 C CA . ARG A 1 68 ? 4.375 10.559 -10.403 1.00 94.69 68 ARG A CA 1
ATOM 520 C C . ARG A 1 68 ? 3.717 10.554 -9.023 1.00 94.69 68 ARG A C 1
ATOM 522 O O . ARG A 1 68 ? 4.201 9.932 -8.080 1.00 94.69 68 ARG A O 1
ATOM 529 N N . LYS A 1 69 ? 2.590 11.259 -8.913 1.00 91.00 69 LYS A N 1
ATOM 530 C CA . LYS A 1 69 ? 1.737 11.259 -7.720 1.00 91.00 69 LYS A CA 1
ATOM 531 C C . LYS A 1 69 ? 0.539 10.344 -7.954 1.00 91.00 69 LYS A C 1
ATOM 533 O O . LYS A 1 69 ? -0.189 10.543 -8.922 1.00 91.00 69 LYS A O 1
ATOM 538 N N . LEU A 1 70 ? 0.324 9.389 -7.056 1.00 82.38 70 LEU A N 1
ATOM 539 C CA . LEU A 1 70 ? -0.907 8.609 -6.980 1.00 82.38 70 LEU A CA 1
ATOM 540 C C . LEU A 1 70 ? -1.868 9.322 -6.029 1.00 82.38 70 LEU A C 1
ATOM 542 O O . LEU A 1 70 ? -1.497 9.643 -4.898 1.00 82.38 70 LEU A O 1
ATOM 546 N N . LYS A 1 71 ? -3.090 9.582 -6.492 1.00 68.69 71 LYS A N 1
ATOM 547 C CA . LYS A 1 71 ? -4.133 10.240 -5.711 1.00 68.69 71 LYS A CA 1
ATOM 548 C C . LYS A 1 71 ? -5.430 9.472 -5.873 1.00 68.69 71 LYS A C 1
ATOM 550 O O . LYS A 1 71 ? -5.888 9.340 -7.002 1.00 68.69 71 LYS A O 1
ATOM 555 N N . ARG A 1 72 ? -6.005 9.069 -4.737 1.00 66.56 72 ARG A N 1
ATOM 556 C CA . ARG A 1 72 ? -7.410 8.691 -4.499 1.00 66.56 72 ARG A CA 1
ATOM 557 C C . ARG A 1 72 ? -7.577 7.268 -3.974 1.00 66.56 72 ARG A C 1
ATOM 559 O O . ARG A 1 72 ? -7.215 6.292 -4.615 1.00 66.56 72 ARG A O 1
ATOM 566 N N . ALA A 1 73 ? -8.247 7.206 -2.833 1.00 65.06 73 ALA A N 1
ATOM 567 C CA . ALA A 1 73 ? -8.969 6.047 -2.339 1.00 65.06 73 ALA A CA 1
ATOM 568 C C . ALA A 1 73 ? -10.361 6.524 -1.902 1.00 65.06 73 ALA A C 1
ATOM 570 O O . ALA A 1 73 ? -10.574 7.715 -1.650 1.00 65.06 73 ALA A O 1
ATOM 571 N N . THR A 1 74 ? -11.324 5.617 -1.824 1.00 66.12 74 THR A N 1
ATOM 572 C CA . THR A 1 74 ? -12.681 5.911 -1.357 1.00 66.12 74 THR A CA 1
ATOM 573 C C . THR A 1 74 ? -13.107 4.768 -0.447 1.00 66.12 74 THR A C 1
ATOM 575 O O . THR A 1 74 ? -13.057 3.618 -0.866 1.00 66.12 74 THR A O 1
ATOM 578 N N . LEU A 1 75 ? -13.470 5.082 0.799 1.00 70.88 75 LEU A N 1
ATOM 579 C CA . LEU A 1 75 ? -14.116 4.120 1.690 1.00 70.88 75 LEU A CA 1
ATOM 580 C C . LEU A 1 75 ? -15.573 4.011 1.260 1.00 70.88 75 LEU A C 1
ATOM 582 O O . LEU A 1 75 ? -16.258 5.031 1.206 1.00 70.88 75 LEU A O 1
ATOM 586 N N . ILE A 1 76 ? -16.004 2.804 0.920 1.00 80.38 76 ILE A N 1
ATOM 587 C CA . ILE A 1 76 ? -17.374 2.545 0.470 1.00 80.38 76 ILE A CA 1
ATOM 588 C C . ILE A 1 76 ? -18.231 2.108 1.660 1.00 80.38 76 ILE A C 1
ATOM 590 O O . ILE A 1 76 ? -19.346 2.592 1.817 1.00 80.38 76 ILE A O 1
ATOM 594 N N . GLU A 1 77 ? -17.685 1.261 2.533 1.00 79.00 77 GLU A N 1
ATOM 595 C CA . GLU A 1 77 ? -18.415 0.681 3.656 1.00 79.00 77 GLU A CA 1
ATOM 596 C C . GLU A 1 77 ? -17.478 0.366 4.831 1.00 79.00 77 GLU A C 1
ATOM 598 O O . GLU A 1 77 ? -16.290 0.097 4.643 1.00 79.00 77 GLU A O 1
ATOM 603 N N . VAL A 1 78 ? -18.030 0.409 6.046 1.00 73.00 78 VAL A N 1
ATOM 604 C CA . VAL A 1 78 ? -17.430 -0.151 7.263 1.00 73.00 78 VAL A CA 1
ATOM 605 C C . VAL A 1 78 ? -18.476 -1.062 7.888 1.00 73.00 78 VAL A C 1
ATOM 607 O O . VAL A 1 78 ? -19.529 -0.586 8.308 1.00 73.00 78 VAL A O 1
ATOM 610 N N . PHE A 1 79 ? -18.185 -2.358 7.960 1.00 75.81 79 PHE A N 1
ATOM 611 C CA . PHE A 1 79 ? -19.084 -3.357 8.528 1.00 75.81 79 PHE A CA 1
ATOM 612 C C . PHE A 1 79 ? -18.518 -3.908 9.842 1.00 75.81 79 PHE A C 1
ATOM 614 O O . PHE A 1 79 ? -17.372 -4.346 9.899 1.00 75.81 79 PHE A O 1
ATOM 621 N N . ASN A 1 80 ? -19.334 -3.901 10.899 1.00 65.88 80 ASN A N 1
ATOM 622 C CA . ASN A 1 80 ? -19.001 -4.464 12.210 1.00 65.88 80 ASN A CA 1
ATOM 623 C C . ASN A 1 80 ? -19.786 -5.767 12.430 1.00 65.88 80 ASN A C 1
ATOM 625 O O . ASN A 1 80 ? -20.781 -5.797 13.151 1.00 65.88 80 ASN A O 1
ATOM 629 N N . GLY A 1 81 ? -19.335 -6.853 11.807 1.00 69.50 81 GLY A N 1
ATOM 630 C CA . GLY A 1 81 ? -19.893 -8.194 11.984 1.00 69.50 81 GLY A CA 1
ATOM 631 C C . GLY A 1 81 ? -18.907 -9.270 11.533 1.00 69.50 81 GLY A C 1
ATOM 632 O O . GLY A 1 81 ? -17.884 -8.968 10.924 1.00 69.50 81 GLY A O 1
ATOM 633 N N . LYS A 1 82 ? -19.180 -10.538 11.858 1.00 58.44 82 LYS A N 1
ATOM 634 C CA . LYS A 1 82 ? -18.404 -11.662 11.316 1.00 58.44 82 LYS A CA 1
ATOM 635 C C . LYS A 1 82 ? -18.864 -11.909 9.881 1.00 58.44 82 LYS A C 1
ATOM 637 O O . LYS A 1 82 ? -20.037 -12.212 9.687 1.00 58.44 82 LYS A O 1
ATOM 642 N N . GLU A 1 83 ? -17.963 -11.817 8.906 1.00 55.38 83 GLU A N 1
ATOM 643 C CA . GLU A 1 83 ? -18.201 -12.453 7.609 1.00 55.38 83 GLU A CA 1
ATOM 644 C C . GLU A 1 83 ? -18.319 -13.961 7.845 1.00 55.38 83 GLU A C 1
ATOM 646 O O . GLU A 1 83 ? -17.371 -14.629 8.271 1.00 55.38 83 GLU A O 1
ATOM 651 N N . SER A 1 84 ? -19.522 -14.489 7.640 1.00 49.78 84 SER A N 1
ATOM 652 C CA . SER A 1 84 ? -19.740 -15.920 7.470 1.00 49.78 84 SER A CA 1
ATOM 653 C C . SER A 1 84 ? -18.977 -16.333 6.215 1.00 49.78 84 SER A C 1
ATOM 655 O O . SER A 1 84 ? -19.223 -15.761 5.155 1.00 49.78 84 SER A O 1
ATOM 657 N N . LYS A 1 85 ? -18.034 -17.269 6.350 1.00 48.38 85 LYS A N 1
ATOM 658 C CA . LYS A 1 85 ? -17.374 -17.899 5.200 1.00 48.38 85 LYS A CA 1
ATOM 659 C C . LYS A 1 85 ? -18.383 -18.543 4.256 1.00 48.38 85 LYS A C 1
ATOM 661 O O . LYS A 1 85 ? -19.391 -19.074 4.777 1.00 48.38 85 LYS A O 1
#

=== Feature glossary ===
The record interleaves many kinds of information about one protein. Here is each kind framed as the questi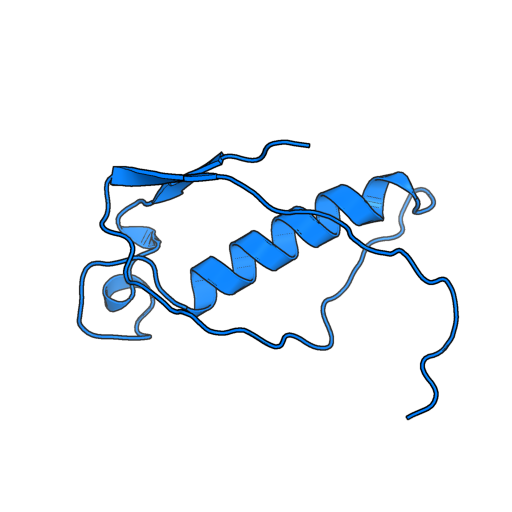on it answers.

Q: What known structures does this most resemble?
A: Structural nearest neighbors (via Foldseek easy-search vs the PDB). Reported per hit: target PDB id, E-value, and alignment TM-score. A TM-score above ~0.5 is the conventional threshold for 'same fold'.

Q: Where is each backbone atom in 3D?
A: The mmCIF table is the protein's shape written out atom by atom. For each backbone N, Cα, C, and carbonyl O, it records an (x, y, z) coordinate triple in Å plus the residue type, chain letter, and residue number.

Q: What are the backbone torsion angles?
A: The φ/ψ torsion pair specifies the backbone conformation at each residue. φ rotates about the N–Cα bond, ψ about the Cα–C bond. Steric clashes forbid most of the (φ, ψ) plane — the allowed regions (α-helix basin, β-sheet basin, left-handed helix) are the Ramachandran-allowed regions.

Q: Which residues are buried vs exposed?
A: Solvent-accessible surface area (SASA) is the area in Å² traced out by the centre of a 1.4 Å probe sphere (a water molecule) rolled over the protein's van der Waals surface (Shrake–Rupley / Lee–Richards construction). Buried residues have near-zero SASA; fully exposed residues can exceed 200 Å². The total SASA scales roughly with the number of surface residues.

Q: How confident is the AlphaFold model at each residue?
A: pLDDT is the predicted lDDT-Cα score: AlphaFold's confidence that the local environment of each residue (all inter-atomic distances within 15 Å) is correctly placed. It is a per-residue number between 0 and 100, with higher meaning more reliable.

Q: What does the local fold look like, residue by residue?
A: 3Di is Foldseek's structural alphabet. Each residue is assigned one of twenty discrete states based on how its Cα sits relative to its spatial (not sequential) neighbors. Aligning 3Di strings finds structural homologs roughly as well as full 3D superposition, but orders of magnitude faster.

Q: How big and how compact is the whole molecule?
A: Radius of gyration (Rg) is the root-mean-square distance of Cα atoms from their centroid — a single number for overall size and compactness. A globular domain of N residues has Rg ≈ 2.2·N^0.38 Å; an extended or disordered chain has a much larger Rg. The Cα contact count is the number of residue pairs whose Cα atoms are within 8 Å and are more than four positions apart in sequence — a standard proxy for tertiary packing density. The bounding box is the smallest axis-aligned box enclosing all Cα atoms.

Q: Which residues are in helices, strands, or loops?
A: DSSP 8-state secondary structure assigns each residue one of H (α-helix), G (3₁₀-helix), I (π-helix), E (extended β-strand), B (isolated β-bridge), T (hydrogen-bonded turn), S (bend), or '-' (coil). The assignment is computed from backbone hydrogen-bond geometry via the Kabsch–Sander algorithm.

Q: How mobile is each atom in the crystal?
A: Crystallographic B-factors measure how much each atom's electron density is smeared out, in Å². They rise in mobile loops and surface residues and fall in the buried interior. In AlphaFold models this column is repurposed to hold pLDDT instead.

Q: What if only a Cα trace is available?
A: P-SEA three-state annotation labels each residue as helix, strand, or coil based purely on the geometry of the Cα trace. It serves as a fallback when the full backbone (and thus DSSP) is unavailable.

Q: What family and function is it annotated with?
A: Database cross-references. InterPro integrates a dozen domain/family signature databases into unified entries with residue-range hits. GO terms attach function/process/location labels with evidence codes. CATH codes position the fold in a four-level structural taxonomy. Organism is the NCBI-taxonomy species name.

Q: Are the domains correctly placed relative to each other?
A: Predicted Aligned Error (PAE) is an AlphaFold confidence matrix: entry (i, j) is the expected error in the position of residue j, in ångströms, when the prediction is superimposed on the true structure at residue i. Low PAE within a block of residues means that block is internally rigid and well-predicted; high PAE between two blocks means their relative placement is uncertain even if each block individually is confident.

Q: What do the diagnostic plots show?
A: Three diagnostic plots accompany the record. The Cα contact map visualizes the tertiary structure as a 2D adjacency matrix (8 Å cutoff, 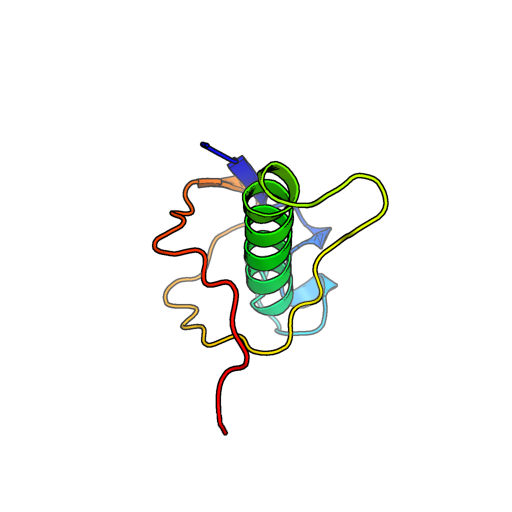sequence-local contacts suppressed). The Ramachandran plot shows the distribution of backbone (φ, ψ) torsions, with points in the α and β basins reflecting secondary structure content. The PAE plot shows AlphaFold's inter-residue confidence as a color matrix.

Q: What is the amino-acid chain?
A: Primary structure: the covalent order of the twenty standard amino acids along the backbone. Two proteins with the same sequence will (almost always) fold to the same structure; two with 30% identity often share a fold but not the details.

Q: What do the rendered images show?
A: The six renders are orthographic views along the three Cartesian axes in both directions. Representation (cartoon, sticks, or surface) and color scheme (sequence-rainbow or by-chain) vary across proteins so the training set covers all the common visualization conventions.